Protein AF-A0A2E6W6M6-F1 (afdb_monomer_lite)

pLDDT: mean 78.58, std 10.8, range [45.91, 92.44]

Structure (mmCIF, N/CA/C/O backbone):
data_AF-A0A2E6W6M6-F1
#
_entry.id   AF-A0A2E6W6M6-F1
#
loop_
_atom_site.group_PDB
_atom_site.id
_atom_site.type_symbol
_atom_site.label_atom_id
_atom_site.label_alt_id
_atom_site.label_comp_id
_atom_site.label_asym_id
_atom_site.label_entity_id
_atom_site.label_seq_id
_atom_site.pdbx_PDB_ins_code
_atom_site.Cartn_x
_atom_site.Cartn_y
_atom_site.Cartn_z
_atom_site.occupancy
_atom_site.B_iso_or_equiv
_atom_site.auth_seq_id
_atom_site.auth_comp_id
_atom_site.auth_asym_id
_atom_site.auth_atom_id
_atom_site.pdbx_PDB_model_num
ATOM 1 N N . MET A 1 1 ? -10.237 -5.261 12.616 1.00 74.50 1 MET A N 1
ATOM 2 C CA . MET A 1 1 ? -10.464 -4.849 11.199 1.00 74.50 1 MET A CA 1
ATOM 3 C C . MET A 1 1 ? -9.454 -5.499 10.241 1.00 74.50 1 MET A C 1
ATOM 5 O O . MET A 1 1 ? -8.281 -5.592 10.593 1.00 74.50 1 MET A O 1
ATOM 9 N N . TYR A 1 2 ? -9.882 -5.903 9.037 1.00 74.31 2 TYR A N 1
ATOM 10 C CA . TYR A 1 2 ? -9.037 -6.367 7.927 1.00 74.31 2 TYR A CA 1
ATOM 11 C C . TYR A 1 2 ? -9.026 -5.353 6.781 1.00 74.31 2 TYR A C 1
ATOM 13 O O . TYR A 1 2 ? -10.075 -4.888 6.334 1.00 74.31 2 TYR A O 1
ATOM 21 N N . LEU A 1 3 ? -7.831 -5.055 6.272 1.00 76.38 3 LEU A N 1
ATOM 22 C CA . LEU A 1 3 ? -7.623 -4.198 5.104 1.00 76.38 3 LEU A CA 1
ATOM 23 C C . LEU A 1 3 ? -7.079 -5.016 3.943 1.00 76.38 3 LEU A C 1
ATOM 25 O O . LEU A 1 3 ? -6.177 -5.825 4.145 1.00 76.38 3 LEU A O 1
ATOM 29 N N . ARG A 1 4 ? -7.601 -4.765 2.740 1.00 81.06 4 ARG A N 1
ATOM 30 C CA . ARG A 1 4 ? -7.073 -5.285 1.476 1.00 81.06 4 ARG A CA 1
ATOM 31 C C . ARG A 1 4 ? -6.836 -4.131 0.523 1.00 81.06 4 ARG A C 1
ATOM 33 O O . ARG A 1 4 ? -7.791 -3.510 0.062 1.00 81.06 4 ARG A O 1
ATOM 40 N N . ALA A 1 5 ? -5.569 -3.868 0.225 1.00 81.12 5 ALA A N 1
ATOM 41 C CA . ALA A 1 5 ? -5.146 -2.828 -0.708 1.00 81.12 5 ALA A CA 1
ATOM 42 C C . ALA A 1 5 ? -4.743 -3.427 -2.057 1.00 81.12 5 ALA A C 1
ATOM 44 O O . ALA A 1 5 ? -4.058 -4.447 -2.097 1.00 81.12 5 ALA A O 1
ATOM 45 N N . LYS A 1 6 ? -5.142 -2.767 -3.146 1.00 85.31 6 LYS A N 1
ATOM 46 C CA . LYS A 1 6 ? -4.761 -3.072 -4.523 1.00 85.31 6 LYS A CA 1
ATOM 47 C C . LYS A 1 6 ? -3.688 -2.081 -4.961 1.00 85.31 6 LYS A C 1
ATOM 49 O O . LYS A 1 6 ? -3.962 -0.894 -5.128 1.00 85.31 6 LYS A O 1
ATOM 54 N N . LEU A 1 7 ? -2.465 -2.568 -5.130 1.00 86.12 7 LEU A N 1
ATOM 55 C CA . LEU A 1 7 ? -1.304 -1.749 -5.494 1.00 86.12 7 LEU A CA 1
ATOM 56 C C . LEU A 1 7 ? -0.964 -1.898 -6.980 1.00 86.12 7 LEU A C 1
ATOM 58 O O . LEU A 1 7 ? -1.148 -2.984 -7.521 1.00 86.12 7 LEU A O 1
ATOM 62 N N . LYS A 1 8 ? -0.424 -0.848 -7.611 1.00 84.44 8 LYS A N 1
ATOM 63 C CA . LYS A 1 8 ? 0.117 -0.884 -8.982 1.00 84.44 8 LYS A CA 1
ATOM 64 C C . LYS A 1 8 ? 1.527 -0.302 -9.040 1.00 84.44 8 LYS A C 1
ATOM 66 O O . LYS A 1 8 ? 1.788 0.755 -8.468 1.00 84.44 8 LYS A O 1
ATOM 71 N N . CYS A 1 9 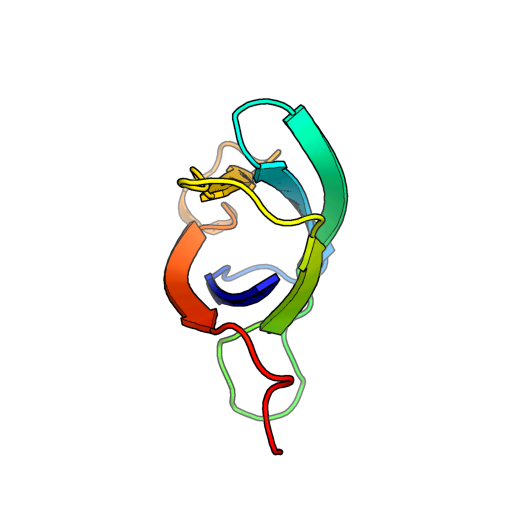? 2.410 -0.975 -9.770 1.00 83.69 9 CYS A N 1
ATOM 72 C CA . CYS A 1 9 ? 3.750 -0.510 -10.125 1.00 83.69 9 CYS A CA 1
ATOM 73 C C . CYS A 1 9 ? 4.230 -1.268 -11.373 1.00 83.69 9 CYS A C 1
ATOM 75 O O . CYS A 1 9 ? 3.886 -2.440 -11.538 1.00 83.69 9 CYS A O 1
ATOM 77 N N . LYS A 1 10 ? 5.023 -0.628 -12.244 1.00 82.81 10 LYS A N 1
ATOM 78 C CA . LYS A 1 10 ? 5.610 -1.280 -13.435 1.00 82.81 10 LYS A CA 1
ATOM 79 C C . LYS A 1 10 ? 6.925 -2.005 -13.142 1.00 82.81 10 LYS A C 1
ATOM 81 O O . LYS A 1 10 ? 7.442 -2.694 -14.017 1.00 82.81 10 LYS A O 1
ATOM 86 N N . GLN A 1 11 ? 7.477 -1.838 -11.940 1.00 82.00 11 GLN A N 1
ATOM 87 C CA . GLN A 1 11 ? 8.755 -2.412 -11.550 1.00 82.00 11 GLN A CA 1
ATOM 88 C C . GLN A 1 11 ? 8.604 -3.411 -10.407 1.00 82.00 11 GLN A C 1
ATOM 90 O O . GLN A 1 11 ? 8.048 -3.112 -9.351 1.00 82.00 11 GLN A O 1
ATOM 95 N N . ASP A 1 12 ? 9.182 -4.586 -10.625 1.00 82.69 12 ASP A N 1
ATOM 96 C CA . ASP A 1 12 ? 9.373 -5.576 -9.580 1.00 82.69 12 ASP A CA 1
ATOM 97 C C . ASP A 1 12 ? 10.424 -5.112 -8.558 1.00 82.69 12 ASP A C 1
ATOM 99 O O . ASP A 1 12 ? 11.347 -4.354 -8.877 1.00 82.69 12 ASP A O 1
ATOM 103 N N . ALA A 1 13 ? 10.268 -5.552 -7.314 1.00 84.94 13 ALA A N 1
ATOM 104 C CA . ALA A 1 13 ? 11.072 -5.149 -6.165 1.00 84.94 13 ALA A CA 1
ATOM 105 C C . ALA A 1 13 ? 11.112 -3.624 -5.906 1.00 84.94 13 ALA A C 1
ATOM 107 O O . ALA A 1 13 ? 12.092 -3.100 -5.366 1.00 84.94 13 ALA A O 1
ATOM 108 N N . ALA A 1 14 ? 10.060 -2.881 -6.274 1.00 88.00 14 ALA A N 1
ATOM 109 C CA . ALA A 1 14 ? 9.955 -1.456 -5.957 1.00 88.00 14 ALA A CA 1
ATOM 110 C C . ALA A 1 14 ? 9.621 -1.252 -4.460 1.00 88.00 14 ALA A C 1
ATOM 112 O O . ALA A 1 14 ? 8.597 -1.755 -3.996 1.00 88.00 14 ALA A O 1
ATOM 113 N N . PRO A 1 15 ? 10.455 -0.542 -3.677 1.00 90.81 15 PRO A N 1
ATOM 114 C CA . PRO A 1 15 ? 10.235 -0.377 -2.244 1.00 90.81 15 PRO A CA 1
ATOM 115 C C . PRO A 1 15 ? 9.120 0.629 -1.935 1.00 90.81 15 PRO A C 1
ATOM 117 O O . PRO A 1 15 ? 9.055 1.714 -2.520 1.00 90.81 15 PRO A O 1
ATOM 120 N N . TYR A 1 16 ? 8.268 0.287 -0.971 1.00 90.94 16 TYR A N 1
ATOM 121 C CA . TYR A 1 16 ? 7.177 1.135 -0.502 1.00 90.94 16 TYR A CA 1
ATOM 122 C C . TYR A 1 16 ? 6.901 0.935 0.990 1.00 90.94 16 TYR A C 1
ATOM 124 O O . TYR A 1 16 ? 7.218 -0.100 1.579 1.00 90.94 16 TYR A O 1
ATOM 132 N N . ARG A 1 17 ? 6.277 1.940 1.601 1.00 92.44 17 ARG A N 1
ATOM 133 C CA . ARG A 1 17 ? 5.853 1.944 3.001 1.00 92.44 17 ARG A CA 1
ATOM 134 C C . ARG A 1 17 ? 4.344 1.978 3.112 1.00 92.44 17 ARG A C 1
ATOM 136 O O . ARG A 1 17 ? 3.666 2.628 2.315 1.00 92.44 17 ARG A O 1
ATOM 143 N N . VAL A 1 18 ? 3.848 1.292 4.129 1.00 89.88 18 VAL A N 1
ATOM 144 C CA . VAL A 1 18 ? 2.438 1.256 4.497 1.00 89.88 18 VAL A CA 1
ATOM 145 C C . VAL A 1 18 ? 2.265 2.047 5.780 1.00 89.88 18 VAL A C 1
ATOM 147 O O . VAL A 1 18 ? 2.887 1.720 6.792 1.00 89.88 18 VAL A O 1
ATOM 150 N N . TYR A 1 19 ? 1.402 3.050 5.727 1.00 89.75 19 TYR A N 1
ATOM 151 C CA . TYR A 1 19 ? 1.015 3.860 6.868 1.00 89.75 19 TYR A CA 1
ATOM 152 C C . TYR A 1 19 ? -0.457 3.653 7.182 1.00 89.75 19 TYR A C 1
ATOM 154 O O . TYR A 1 19 ? -1.280 3.551 6.267 1.00 89.75 19 TYR A O 1
ATOM 162 N N . ILE A 1 20 ? -0.769 3.596 8.471 1.00 87.00 20 ILE A N 1
ATOM 163 C CA . ILE A 1 20 ? -2.138 3.545 8.971 1.00 87.00 20 ILE A CA 1
ATOM 164 C C . ILE A 1 20 ? -2.256 4.564 10.094 1.00 87.00 20 ILE A C 1
ATOM 166 O O . ILE A 1 20 ? -1.472 4.505 11.034 1.00 87.00 20 ILE A O 1
ATOM 170 N N . ASN A 1 21 ? -3.194 5.507 9.979 1.00 87.94 21 ASN A N 1
ATOM 171 C CA . ASN A 1 21 ? -3.332 6.633 10.911 1.00 87.94 21 ASN A CA 1
ATOM 172 C C . ASN A 1 21 ? -2.000 7.386 11.121 1.00 87.94 21 ASN A C 1
ATOM 174 O O . ASN A 1 21 ? -1.605 7.663 12.248 1.00 87.94 21 ASN A O 1
ATOM 178 N N . ASP A 1 22 ? -1.284 7.657 10.022 1.00 86.62 22 ASP A N 1
ATOM 179 C CA . ASP A 1 22 ? 0.064 8.252 9.987 1.00 86.62 22 ASP A CA 1
ATOM 180 C C . ASP A 1 22 ? 1.192 7.453 10.681 1.00 86.62 22 ASP A C 1
ATOM 182 O O . ASP A 1 22 ? 2.354 7.868 10.650 1.00 86.62 22 ASP A O 1
ATOM 186 N N . GLU A 1 23 ? 0.917 6.258 11.210 1.00 87.38 23 GLU A N 1
ATOM 187 C CA . GLU A 1 23 ? 1.932 5.371 11.783 1.00 87.38 23 GLU A CA 1
ATOM 188 C C . GLU A 1 23 ? 2.492 4.398 10.742 1.00 87.38 23 GLU A C 1
ATOM 190 O O . GLU A 1 23 ? 1.753 3.784 9.970 1.00 87.38 23 GLU A O 1
ATOM 195 N N . LEU A 1 24 ? 3.821 4.236 10.714 1.00 88.62 24 LEU A N 1
ATOM 196 C CA . LEU A 1 24 ? 4.478 3.269 9.835 1.00 88.62 24 LEU A CA 1
ATOM 197 C C . LEU A 1 24 ? 4.216 1.848 10.339 1.00 88.62 24 LEU A C 1
ATOM 199 O O . LEU A 1 24 ? 4.763 1.437 11.358 1.00 88.62 24 LEU A O 1
ATOM 203 N N . ILE A 1 25 ? 3.459 1.073 9.568 1.00 88.75 25 ILE A N 1
ATOM 204 C CA . ILE A 1 25 ? 3.163 -0.325 9.891 1.00 88.75 25 ILE A CA 1
ATOM 205 C C . ILE A 1 25 ? 4.252 -1.250 9.362 1.00 88.75 25 ILE A C 1
ATOM 207 O O . ILE A 1 25 ? 4.707 -2.163 10.047 1.00 88.75 25 ILE A O 1
ATOM 211 N N . THR A 1 26 ? 4.654 -1.056 8.105 1.00 87.31 26 THR A N 1
ATOM 212 C CA . THR A 1 26 ? 5.633 -1.933 7.458 1.00 87.31 26 THR A CA 1
ATOM 213 C C . THR A 1 26 ? 6.261 -1.280 6.231 1.00 87.31 26 THR A C 1
ATOM 215 O O . THR A 1 26 ? 5.661 -0.423 5.577 1.00 87.31 26 THR A O 1
ATOM 218 N N . GLU A 1 27 ? 7.469 -1.724 5.902 1.00 89.56 27 GLU A N 1
ATOM 219 C CA . GLU A 1 27 ? 8.152 -1.451 4.641 1.00 89.56 27 GLU A CA 1
ATOM 220 C C . GLU A 1 27 ? 8.244 -2.762 3.852 1.00 89.56 27 GLU A C 1
ATOM 222 O O . GLU A 1 27 ? 8.552 -3.816 4.414 1.00 89.56 27 GLU A O 1
ATOM 227 N N . ARG A 1 28 ? 7.918 -2.716 2.559 1.00 87.62 28 ARG A N 1
ATOM 228 C CA . ARG A 1 28 ? 7.828 -3.894 1.692 1.00 87.62 28 ARG A CA 1
ATOM 229 C C . ARG A 1 28 ? 8.387 -3.604 0.306 1.00 87.62 28 ARG A C 1
ATOM 231 O O . ARG A 1 28 ? 8.521 -2.454 -0.107 1.00 87.62 28 ARG A O 1
ATOM 238 N N . LEU A 1 29 ? 8.684 -4.676 -0.419 1.00 85.62 29 LEU A N 1
ATOM 239 C CA . LEU A 1 29 ? 9.016 -4.635 -1.837 1.00 85.62 29 LEU A CA 1
ATOM 240 C C . LEU A 1 29 ? 7.789 -5.060 -2.641 1.00 85.62 29 LEU A C 1
ATOM 242 O O . LEU A 1 29 ? 7.158 -6.070 -2.332 1.00 85.62 29 LEU A O 1
ATOM 246 N N . TYR A 1 30 ? 7.438 -4.277 -3.655 1.00 84.06 30 TYR A N 1
ATOM 247 C CA . TYR A 1 30 ? 6.380 -4.620 -4.591 1.00 84.06 30 TYR A CA 1
ATOM 248 C C . TYR A 1 30 ? 6.811 -5.842 -5.394 1.00 84.06 30 TYR A C 1
ATOM 250 O O . TYR A 1 30 ? 7.924 -5.864 -5.909 1.00 84.06 30 TYR A O 1
ATOM 258 N N . SER A 1 31 ? 5.938 -6.838 -5.507 1.00 80.81 31 SER A N 1
ATOM 259 C CA . SER A 1 31 ? 6.175 -8.013 -6.343 1.00 80.81 31 SER A CA 1
ATOM 260 C C . SER A 1 31 ? 5.192 -8.051 -7.510 1.00 80.81 31 SER A C 1
ATOM 262 O O . SER A 1 31 ? 3.987 -7.972 -7.289 1.00 80.81 31 SER A O 1
ATOM 264 N N . ILE A 1 32 ? 5.664 -8.148 -8.750 1.00 72.94 32 ILE A N 1
ATOM 265 C CA . ILE A 1 32 ? 4.776 -8.398 -9.895 1.00 72.94 32 ILE A CA 1
ATOM 266 C C . ILE A 1 32 ? 4.505 -9.907 -9.931 1.00 72.94 32 ILE A C 1
ATOM 268 O O . ILE A 1 32 ? 5.434 -10.672 -10.204 1.00 72.94 32 ILE A O 1
ATOM 272 N N . PRO A 1 33 ? 3.273 -10.383 -9.666 1.00 65.31 33 PRO A N 1
ATOM 273 C CA . PRO A 1 33 ? 2.993 -11.806 -9.756 1.00 65.31 33 PRO A CA 1
ATOM 274 C C . PRO A 1 33 ? 3.201 -12.268 -11.203 1.00 65.31 33 PRO A C 1
ATOM 276 O O . PRO A 1 33 ? 2.720 -11.632 -12.138 1.00 65.31 33 PRO A O 1
ATOM 279 N N . LEU A 1 34 ? 3.868 -13.411 -11.396 1.00 57.12 34 LEU A N 1
ATOM 280 C CA . LEU A 1 34 ? 4.115 -14.009 -12.720 1.00 57.12 34 LEU A CA 1
ATOM 281 C C . LEU A 1 34 ? 2.823 -14.347 -13.501 1.00 57.12 34 LEU A C 1
ATOM 283 O O . LEU A 1 34 ? 2.889 -14.652 -14.689 1.00 57.12 34 LEU A O 1
ATOM 287 N N . ALA A 1 35 ? 1.653 -14.287 -12.859 1.00 52.38 35 ALA A N 1
ATOM 288 C CA . ALA A 1 35 ? 0.352 -14.572 -13.449 1.00 52.38 35 ALA A CA 1
ATOM 289 C C . ALA A 1 35 ? -0.539 -13.321 -13.441 1.00 52.38 35 ALA A C 1
ATOM 291 O O . ALA A 1 35 ? -1.090 -13.010 -12.391 1.00 52.38 35 ALA A O 1
ATOM 292 N N . THR A 1 36 ? -0.643 -12.639 -14.597 1.00 45.91 36 THR A N 1
ATOM 293 C CA . THR A 1 36 ? -1.695 -11.713 -15.127 1.00 45.91 36 THR A CA 1
ATOM 294 C C . THR A 1 36 ? -2.557 -10.870 -14.171 1.00 45.91 36 THR A C 1
ATOM 296 O O . THR A 1 36 ? -3.598 -10.349 -14.563 1.00 45.91 36 THR A O 1
ATOM 299 N N . THR A 1 37 ? -2.153 -10.707 -12.924 1.00 46.75 37 THR A N 1
ATOM 300 C CA . THR A 1 37 ? -2.925 -10.069 -11.869 1.00 46.75 37 THR A CA 1
ATOM 301 C C . THR A 1 37 ? -2.077 -8.906 -11.400 1.00 46.75 37 THR A C 1
ATOM 303 O O . THR A 1 37 ? -1.148 -9.078 -10.618 1.00 46.75 37 THR A O 1
ATOM 306 N N . ASP A 1 38 ? -2.364 -7.721 -11.936 1.00 52.38 38 ASP A N 1
ATOM 307 C CA . ASP A 1 38 ? -1.611 -6.477 -11.725 1.00 52.38 38 ASP A CA 1
ATOM 308 C C . ASP A 1 38 ? -1.698 -5.933 -10.280 1.00 52.38 38 ASP A C 1
ATOM 310 O O . ASP A 1 38 ? -1.721 -4.717 -10.081 1.00 52.38 38 ASP A O 1
ATOM 314 N N . CYS A 1 39 ? -1.846 -6.783 -9.258 1.00 57.12 39 CYS A N 1
ATOM 315 C CA . CYS A 1 39 ? -2.034 -6.327 -7.889 1.00 57.12 39 CYS A CA 1
ATOM 316 C C . CYS A 1 39 ? -1.373 -7.197 -6.822 1.00 57.12 39 CYS A C 1
ATOM 318 O O . CYS A 1 39 ? -1.651 -8.388 -6.695 1.00 57.12 39 CYS A O 1
ATOM 320 N N . ASN A 1 40 ? -0.597 -6.534 -5.962 1.00 63.56 40 ASN A N 1
ATOM 321 C CA . ASN A 1 40 ? -0.273 -7.052 -4.638 1.00 63.56 40 ASN A CA 1
ATOM 322 C C . ASN A 1 40 ? -1.445 -6.807 -3.699 1.00 63.56 40 ASN A C 1
ATOM 324 O O . ASN A 1 40 ? -1.902 -5.668 -3.592 1.00 63.56 40 ASN A O 1
ATOM 328 N N . MET A 1 41 ? -1.877 -7.860 -3.007 1.00 65.94 41 MET A N 1
ATOM 329 C CA . MET A 1 41 ? -2.828 -7.767 -1.904 1.00 65.94 41 MET A CA 1
ATOM 330 C C . MET A 1 41 ? -2.064 -7.687 -0.583 1.00 65.94 41 MET A C 1
ATOM 332 O O . MET A 1 41 ? -1.247 -8.551 -0.264 1.00 65.94 41 MET A O 1
ATOM 336 N N . LEU A 1 42 ? -2.321 -6.633 0.185 1.00 70.44 42 LEU A N 1
ATOM 337 C CA . LEU A 1 42 ? -1.820 -6.489 1.549 1.00 70.44 42 LEU A CA 1
ATOM 338 C C . LEU A 1 42 ? -2.931 -6.842 2.533 1.00 70.44 42 LEU A C 1
ATOM 340 O O . LEU A 1 42 ? -3.983 -6.225 2.448 1.00 70.44 42 LEU A O 1
ATOM 344 N N . TYR A 1 43 ? -2.656 -7.745 3.478 1.00 70.25 43 TYR A N 1
ATOM 345 C CA . TYR A 1 43 ? -3.522 -8.045 4.619 1.00 70.25 43 TYR A CA 1
ATOM 346 C C . TYR A 1 43 ? -2.887 -7.525 5.911 1.00 70.25 43 TYR A C 1
ATOM 348 O O . TYR A 1 43 ? -1.736 -7.855 6.209 1.00 70.25 43 TYR A O 1
ATOM 356 N N . VAL A 1 44 ? -3.630 -6.718 6.670 1.00 70.56 44 VAL A N 1
ATOM 357 C CA . VAL A 1 44 ? -3.221 -6.205 7.988 1.00 70.56 44 VAL A CA 1
ATOM 358 C C . VAL A 1 44 ? -4.353 -6.444 8.982 1.00 70.56 44 VAL A C 1
ATOM 360 O O . VAL A 1 44 ? -5.505 -6.141 8.674 1.00 70.56 44 VAL A O 1
ATOM 363 N N . HIS A 1 45 ? -4.015 -6.987 10.153 1.00 72.69 45 HIS A N 1
ATOM 364 C CA . HIS A 1 45 ? -4.913 -7.068 11.303 1.00 72.69 45 HIS A CA 1
ATOM 365 C C . HIS A 1 45 ? -4.686 -5.834 12.177 1.00 72.69 45 HIS A C 1
ATOM 367 O O . HIS A 1 45 ? -3.549 -5.568 12.566 1.00 72.69 45 HIS A O 1
ATOM 373 N N . LEU A 1 46 ? -5.757 -5.108 12.491 1.00 73.44 46 LEU A N 1
ATOM 374 C CA . LEU A 1 46 ? -5.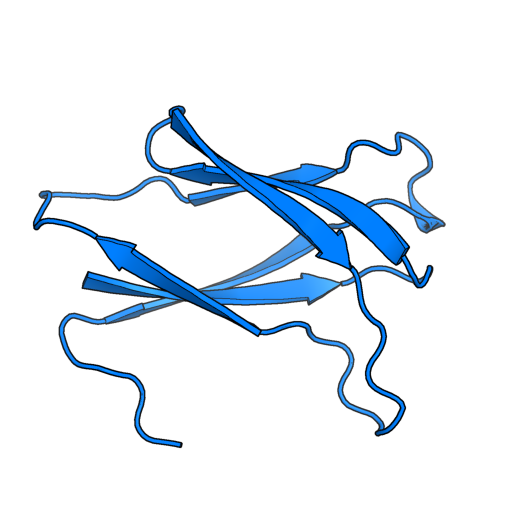718 -3.925 13.354 1.00 73.44 46 LEU A CA 1
ATOM 375 C C . LEU A 1 46 ? -6.682 -4.055 14.530 1.00 73.44 46 LEU A C 1
ATOM 377 O O . LEU A 1 46 ? -7.783 -4.590 14.358 1.00 73.44 46 LEU A O 1
ATOM 381 N N . GLU A 1 47 ? -6.263 -3.516 15.678 1.00 78.00 47 GLU A N 1
ATOM 382 C CA . GLU A 1 47 ? -7.120 -3.278 16.845 1.00 78.00 47 GLU A CA 1
ATOM 383 C C . GLU A 1 47 ? -8.227 -2.290 16.494 1.00 78.00 47 GLU A C 1
ATOM 385 O O . GLU A 1 47 ? -7.960 -1.341 15.757 1.00 78.00 47 GLU A O 1
ATOM 390 N N . ASP A 1 48 ? -9.440 -2.503 17.010 1.00 71.62 48 ASP A N 1
ATOM 391 C CA . ASP A 1 48 ? -10.620 -1.713 16.645 1.00 71.62 48 ASP A CA 1
ATOM 392 C C . ASP A 1 48 ? -10.447 -0.215 16.927 1.00 71.62 48 ASP A C 1
ATOM 394 O O . ASP A 1 48 ? -10.188 0.217 18.050 1.00 71.62 48 ASP A O 1
ATOM 398 N N . ALA A 1 49 ? -10.648 0.581 15.878 1.00 72.88 49 ALA A N 1
ATOM 399 C CA . ALA A 1 49 ? -10.636 2.034 15.898 1.00 72.88 49 ALA A CA 1
ATOM 400 C C . ALA A 1 49 ? -11.855 2.567 15.124 1.00 72.88 49 ALA A C 1
ATOM 402 O O . ALA A 1 49 ? -12.342 1.900 14.206 1.00 72.88 49 ALA A O 1
ATOM 403 N N . PRO A 1 50 ? -12.354 3.771 15.462 1.00 71.12 50 PRO A N 1
ATOM 404 C CA . PRO A 1 50 ? -13.530 4.349 14.810 1.00 71.12 50 PRO A CA 1
ATOM 405 C C . PRO A 1 50 ? -13.299 4.655 13.324 1.00 71.12 50 PRO A C 1
ATOM 407 O O . PRO A 1 50 ? -14.249 4.620 12.544 1.00 71.12 50 PRO A O 1
ATOM 410 N N . ASP A 1 51 ? -12.055 4.939 12.930 1.00 76.44 51 ASP A N 1
ATOM 411 C CA . ASP A 1 51 ? -11.662 5.042 11.530 1.00 76.44 51 ASP A CA 1
ATOM 412 C C . ASP A 1 51 ? -10.177 4.705 11.336 1.00 76.44 51 ASP A C 1
ATOM 414 O O . ASP A 1 51 ? -9.387 4.726 12.286 1.00 76.44 51 ASP A O 1
ATOM 418 N N . TYR A 1 52 ? -9.815 4.401 10.090 1.00 78.25 52 TYR A N 1
ATOM 419 C CA . TYR A 1 52 ? -8.435 4.172 9.674 1.00 78.25 52 TYR A CA 1
ATOM 420 C C . TYR A 1 52 ? -8.143 4.943 8.393 1.00 78.25 52 TYR A C 1
ATOM 422 O O . TYR A 1 52 ? -8.764 4.683 7.359 1.00 78.25 52 TYR A O 1
ATOM 430 N N . ASP A 1 53 ? -7.153 5.828 8.447 1.00 85.12 53 ASP A N 1
ATOM 431 C CA . ASP A 1 53 ? -6.536 6.396 7.254 1.00 85.12 53 ASP A CA 1
ATOM 432 C C . ASP A 1 53 ? -5.463 5.435 6.743 1.00 85.12 53 ASP A C 1
ATOM 434 O O . ASP A 1 53 ? -4.536 5.096 7.477 1.00 85.12 53 ASP A O 1
ATOM 438 N N . PHE A 1 54 ? -5.598 4.961 5.506 1.00 85.81 54 PHE A N 1
ATOM 439 C CA . PHE A 1 54 ? -4.657 4.021 4.903 1.00 85.81 54 PHE A CA 1
ATOM 440 C C . PHE A 1 54 ? -3.876 4.701 3.785 1.00 85.81 54 PHE A C 1
ATOM 442 O O . PHE A 1 54 ? -4.450 5.185 2.808 1.00 85.81 54 PHE A O 1
ATOM 449 N N . LYS A 1 55 ? -2.546 4.664 3.885 1.00 89.62 55 LYS A N 1
ATOM 450 C CA . LYS A 1 55 ? -1.662 5.367 2.959 1.00 89.62 55 LYS A CA 1
ATOM 451 C C . LYS A 1 55 ? -0.493 4.499 2.515 1.00 89.62 55 LYS A C 1
ATOM 453 O O . LYS A 1 55 ? 0.186 3.856 3.313 1.00 89.62 55 LYS A O 1
ATOM 458 N N . ILE A 1 56 ? -0.220 4.536 1.214 1.00 89.31 56 ILE A N 1
ATOM 459 C CA . ILE A 1 56 ? 0.960 3.923 0.602 1.00 89.31 56 ILE A CA 1
ATOM 460 C C . ILE A 1 56 ? 1.907 5.026 0.167 1.00 89.31 56 ILE A C 1
ATOM 462 O O . ILE A 1 56 ? 1.511 5.955 -0.535 1.00 89.31 56 ILE A O 1
ATOM 466 N N . VAL A 1 57 ? 3.167 4.908 0.572 1.00 91.56 57 VAL A N 1
ATOM 467 C CA . VAL A 1 57 ? 4.228 5.831 0.176 1.00 91.56 57 VAL A CA 1
ATOM 468 C C . VAL A 1 57 ? 5.289 5.049 -0.578 1.00 91.56 57 VAL A C 1
ATOM 470 O O . VAL A 1 57 ? 6.003 4.232 0.003 1.00 91.56 57 VAL A O 1
ATOM 473 N N . SER A 1 58 ? 5.398 5.303 -1.879 1.00 90.69 58 SER A N 1
ATOM 474 C CA . SER A 1 58 ? 6.526 4.826 -2.677 1.00 90.69 58 SER A CA 1
ATOM 475 C C . SER A 1 58 ? 7.824 5.459 -2.178 1.00 90.69 58 SER A C 1
ATOM 477 O O . SER A 1 58 ? 7.875 6.665 -1.940 1.00 90.69 58 SER A O 1
ATOM 479 N N . LEU A 1 59 ? 8.890 4.664 -2.053 1.00 90.56 59 LEU A N 1
ATOM 480 C CA . LEU A 1 59 ? 10.229 5.194 -1.768 1.00 90.56 59 LEU A CA 1
ATOM 481 C C . LEU A 1 59 ? 10.983 5.593 -3.045 1.00 90.56 59 LEU A C 1
ATOM 483 O O . LEU A 1 59 ? 12.064 6.175 -2.970 1.00 90.56 59 LEU A O 1
ATOM 487 N N . ARG A 1 60 ? 10.403 5.317 -4.219 1.00 85.50 60 ARG A N 1
ATOM 488 C CA . ARG A 1 60 ? 10.874 5.812 -5.516 1.00 85.50 60 ARG A CA 1
ATOM 489 C C . ARG A 1 60 ? 10.036 7.001 -5.968 1.00 85.50 60 ARG A C 1
ATOM 491 O O . ARG A 1 60 ? 8.815 6.968 -5.830 1.00 85.50 60 ARG A O 1
ATOM 498 N N . GLN A 1 61 ? 10.711 8.014 -6.509 1.00 73.19 61 GLN A N 1
ATOM 499 C CA . GLN A 1 61 ? 10.101 9.274 -6.952 1.00 73.19 61 GLN A CA 1
ATOM 5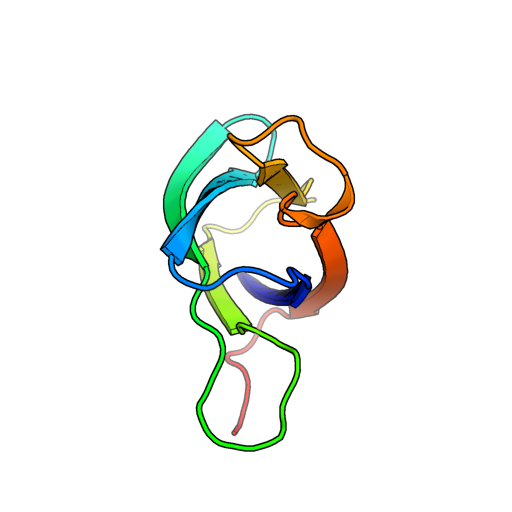00 C C . GLN A 1 61 ? 9.795 9.316 -8.456 1.00 73.19 61 GLN A C 1
ATOM 502 O O . GLN A 1 61 ? 9.141 10.240 -8.917 1.00 73.19 61 GLN A O 1
ATOM 507 N N . GLU A 1 62 ? 10.270 8.340 -9.229 1.00 80.06 62 GLU A N 1
ATOM 508 C CA . GLU A 1 62 ? 9.984 8.257 -10.661 1.00 80.06 62 GLU A CA 1
ATOM 509 C C . GLU A 1 62 ? 8.577 7.687 -10.877 1.00 80.06 62 GLU A C 1
ATOM 511 O O . GLU A 1 62 ? 8.304 6.566 -10.446 1.00 80.06 62 GLU A O 1
ATOM 516 N N . ASP A 1 63 ? 7.700 8.439 -11.552 1.00 70.31 63 ASP A N 1
ATOM 517 C CA . ASP A 1 63 ? 6.269 8.119 -11.701 1.00 70.31 63 ASP A CA 1
ATOM 518 C C . ASP A 1 63 ? 6.005 6.711 -12.257 1.00 70.31 63 ASP A C 1
ATOM 520 O O . ASP A 1 63 ? 5.110 6.008 -11.788 1.00 70.31 63 ASP A O 1
ATOM 524 N N . ASP A 1 64 ? 6.815 6.250 -13.213 1.00 69.94 64 ASP A N 1
ATOM 525 C CA . ASP A 1 64 ? 6.665 4.915 -13.804 1.00 69.94 64 ASP A CA 1
ATOM 526 C C . ASP A 1 64 ? 7.057 3.773 -12.848 1.00 69.94 64 ASP A C 1
ATOM 528 O O . ASP A 1 64 ? 6.593 2.640 -13.008 1.00 69.94 64 ASP A O 1
ATOM 532 N N . TYR A 1 65 ? 7.878 4.065 -11.838 1.00 76.62 65 TYR A N 1
ATOM 533 C CA . TYR A 1 65 ? 8.392 3.100 -10.860 1.00 76.62 65 TYR A CA 1
ATOM 534 C C . TYR A 1 65 ? 7.819 3.312 -9.458 1.00 76.62 65 TYR A C 1
ATOM 536 O O . TYR A 1 65 ? 8.199 2.609 -8.517 1.00 76.62 65 TYR A O 1
ATOM 544 N N . ALA A 1 66 ? 6.910 4.274 -9.304 1.00 85.44 66 ALA A N 1
ATOM 545 C CA . ALA A 1 66 ? 6.244 4.533 -8.049 1.00 85.44 66 ALA A CA 1
ATOM 546 C C . ALA A 1 66 ? 5.200 3.448 -7.765 1.00 85.44 66 ALA A C 1
ATOM 548 O O . ALA A 1 66 ? 4.419 3.050 -8.632 1.00 85.44 66 ALA A O 1
ATOM 549 N N . VAL A 1 67 ? 5.174 2.965 -6.524 1.00 86.31 67 VAL A N 1
ATOM 550 C CA . VAL A 1 67 ? 4.089 2.102 -6.051 1.00 86.31 67 VAL A CA 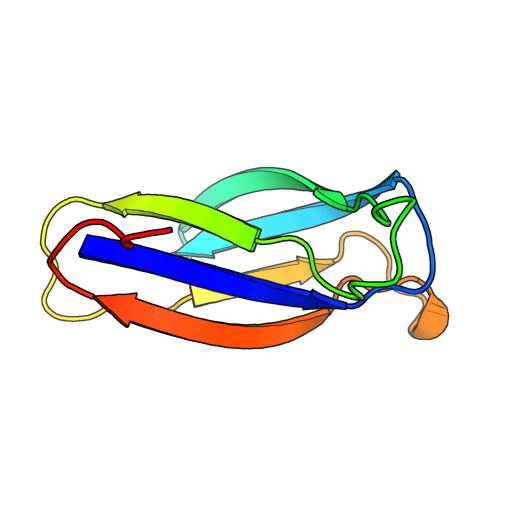1
ATOM 551 C C . VAL A 1 67 ? 2.901 2.985 -5.697 1.00 86.31 67 VAL A C 1
ATOM 553 O O . VAL A 1 67 ? 2.989 3.829 -4.806 1.00 86.31 67 VAL A O 1
ATOM 556 N N . THR A 1 68 ? 1.786 2.778 -6.388 1.00 87.25 68 THR A N 1
ATOM 557 C CA . THR A 1 68 ? 0.563 3.566 -6.215 1.00 87.25 68 THR A CA 1
ATOM 558 C C . THR A 1 68 ? -0.552 2.714 -5.619 1.00 87.25 68 THR A C 1
ATOM 560 O O . THR A 1 68 ? -0.715 1.540 -5.964 1.00 87.25 68 THR A O 1
ATOM 563 N N . LEU A 1 69 ? -1.322 3.306 -4.704 1.00 86.81 69 LEU A N 1
ATOM 564 C CA . LEU A 1 69 ? -2.555 2.712 -4.202 1.00 86.81 69 LEU A CA 1
ATOM 565 C C . LEU A 1 69 ? -3.656 2.929 -5.240 1.00 86.81 69 LEU A C 1
ATOM 567 O O . LEU A 1 69 ? -3.997 4.067 -5.549 1.00 86.81 69 LEU A O 1
ATOM 571 N N . HIS A 1 70 ? -4.191 1.844 -5.791 1.00 84.44 70 HIS A N 1
ATOM 572 C CA . HIS A 1 70 ? -5.258 1.915 -6.784 1.00 84.44 70 HIS A CA 1
ATOM 573 C C . HIS A 1 70 ? -6.645 1.840 -6.150 1.00 84.44 70 HIS A C 1
ATOM 575 O O . HIS A 1 70 ? -7.545 2.556 -6.575 1.00 84.44 70 HIS A O 1
ATOM 581 N N . ASP A 1 71 ? -6.809 0.961 -5.166 1.00 82.56 71 ASP A N 1
ATOM 582 C CA . ASP A 1 71 ? -8.059 0.766 -4.436 1.00 82.56 71 ASP A CA 1
ATOM 583 C C . ASP A 1 71 ? -7.765 0.118 -3.078 1.00 82.56 71 ASP A C 1
ATOM 585 O O . ASP A 1 71 ? -6.726 -0.530 -2.916 1.00 82.56 71 ASP A O 1
ATOM 589 N N . PHE A 1 72 ? -8.662 0.257 -2.107 1.00 84.69 72 PHE A N 1
ATOM 590 C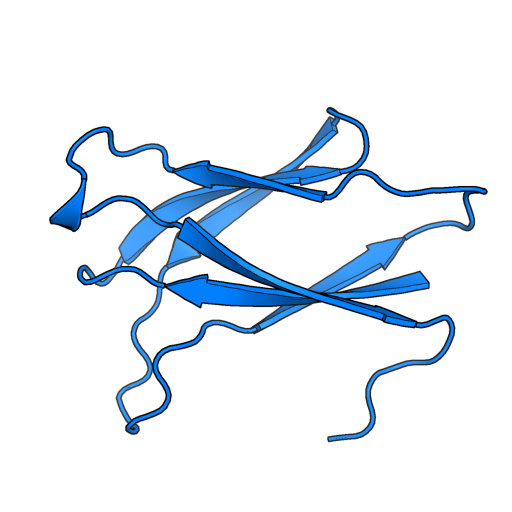 CA . PHE A 1 72 ? -8.604 -0.526 -0.879 1.00 84.69 72 PHE A CA 1
ATOM 591 C C . PHE A 1 72 ? -9.993 -0.794 -0.308 1.00 84.69 72 PHE A C 1
ATOM 593 O O . PHE A 1 72 ? -10.932 -0.023 -0.467 1.00 84.69 72 PHE A O 1
ATOM 600 N N . THR A 1 73 ? -10.107 -1.911 0.399 1.00 83.88 73 THR A N 1
ATOM 601 C CA . THR A 1 73 ? -11.344 -2.357 1.046 1.00 83.88 73 THR A CA 1
ATOM 602 C C . THR A 1 73 ? -11.078 -2.648 2.516 1.00 83.88 73 THR A C 1
ATOM 604 O O . THR A 1 73 ? -10.000 -3.141 2.862 1.00 83.88 73 THR A O 1
ATOM 607 N N . LYS A 1 74 ? -12.053 -2.323 3.372 1.00 82.56 74 LYS A N 1
ATOM 608 C CA . LYS A 1 74 ? -12.029 -2.570 4.818 1.00 82.56 74 LYS A CA 1
ATOM 609 C C . LYS A 1 74 ? -13.227 -3.424 5.224 1.00 82.56 74 LYS A C 1
ATOM 611 O O . LYS A 1 74 ? -14.325 -3.190 4.726 1.00 82.56 74 LYS A O 1
ATOM 616 N N . GLN A 1 75 ? -13.015 -4.401 6.099 1.00 80.06 75 GLN A N 1
ATOM 617 C CA . GLN A 1 75 ? -14.082 -5.248 6.640 1.00 80.06 75 GLN A CA 1
ATOM 618 C C . GLN A 1 75 ? -13.734 -5.786 8.030 1.00 80.06 75 GLN A C 1
ATOM 620 O O . GLN A 1 75 ? -12.566 -5.977 8.366 1.00 80.06 75 GLN A O 1
ATOM 625 N N . GLU A 1 76 ? -14.751 -6.026 8.854 1.00 72.88 76 GLU A N 1
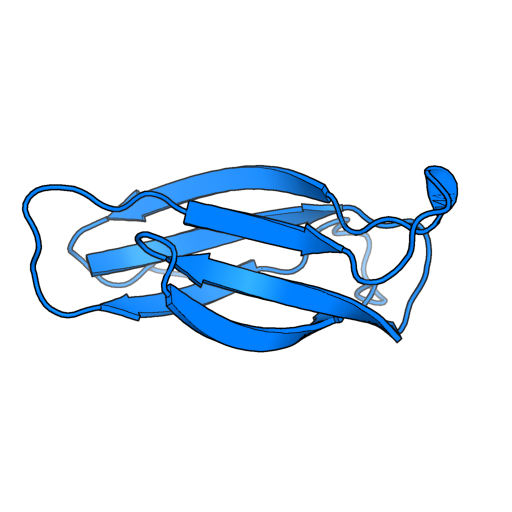ATOM 626 C CA . GLU A 1 76 ? -14.573 -6.486 10.237 1.00 72.88 76 GLU A CA 1
ATOM 627 C C . GLU A 1 76 ? -14.158 -7.962 10.308 1.00 72.88 76 GLU A C 1
ATOM 629 O O . GLU A 1 76 ? -13.350 -8.344 11.155 1.00 72.88 76 GLU A O 1
ATOM 634 N N . THR A 1 77 ? -14.652 -8.780 9.379 1.00 74.00 77 THR A N 1
ATOM 635 C CA . THR A 1 77 ? -14.341 -10.208 9.272 1.00 74.00 77 THR A CA 1
ATOM 636 C C . THR A 1 77 ? -13.171 -10.463 8.326 1.00 74.00 77 THR A C 1
ATOM 638 O O . THR A 1 77 ? -12.843 -9.638 7.472 1.00 74.00 77 THR A O 1
ATOM 641 N N . GLN A 1 78 ? -12.516 -11.616 8.466 1.00 71.88 78 GLN A N 1
ATOM 642 C CA . GLN A 1 78 ? -11.436 -12.019 7.563 1.00 71.88 78 GLN A CA 1
ATOM 643 C C . GLN A 1 78 ? -11.954 -12.133 6.122 1.00 71.88 78 GLN A C 1
ATOM 645 O O . GLN A 1 78 ? -13.113 -12.485 5.907 1.00 71.88 78 GLN A O 1
ATOM 650 N N . PHE A 1 79 ? -11.116 -11.795 5.138 1.00 68.12 79 PHE A N 1
ATOM 651 C CA . PHE A 1 79 ? -11.460 -12.005 3.730 1.00 68.12 79 PHE A CA 1
ATOM 652 C C . PHE A 1 79 ? -11.572 -13.509 3.467 1.00 68.12 79 PHE A C 1
ATOM 654 O O . PHE A 1 79 ? -10.641 -14.250 3.776 1.00 68.12 79 PHE A O 1
ATOM 661 N N . GLU A 1 80 ? -12.721 -13.940 2.948 1.00 69.19 80 GLU A N 1
ATOM 662 C CA . GLU A 1 80 ? -12.899 -15.281 2.392 1.00 69.19 80 GLU A CA 1
ATOM 663 C C . GLU A 1 80 ? -12.270 -15.285 0.986 1.00 69.19 80 GLU A C 1
ATOM 665 O O . GLU A 1 80 ? -12.542 -14.372 0.198 1.00 69.19 80 GLU A O 1
ATOM 670 N N . ASP A 1 81 ? -11.363 -16.236 0.732 1.00 59.22 81 ASP A N 1
ATOM 671 C CA . ASP A 1 81 ? -10.669 -16.444 -0.555 1.00 59.22 81 ASP A CA 1
ATOM 672 C C . ASP A 1 81 ? -11.626 -16.868 -1.685 1.00 59.22 81 ASP A C 1
ATOM 674 O O . ASP A 1 81 ? -12.518 -17.715 -1.435 1.00 59.22 81 ASP A O 1
#

Secondary structure (DSSP, 8-state):
-EEEEEEE-SSTTEEEEEEETTEEEEEEEE---SSS---EEEEEE----S---EEEEES--SGGG--EEEEEEEESSPPP-

Sequence (81 aa):
MYLRAKLKCKQDAAPYRVYINDELITERLYSIPLATTDCNMLYVHLEDAPDYDFKIVSLRQEDDYAVTLHDFTKQETQFED

Radius of gyration: 12.88 Å; chains: 1; bounding box: 26×26×32 Å

Foldseek 3Di:
DKKWWWKAAPDFQFWKFKDKPNDTPDIGGDHCPPDPRRGDIDIDDDDDDPDIDIDMFGPDPDPRGGIDTPDMDDDPDDDDD